Protein AF-A0A0N1F1F1-F1 (afdb_monomer_lite)

pLDDT: mean 71.84, std 14.7, range [39.53, 88.5]

Structure (mmCIF, N/CA/C/O backbone):
data_AF-A0A0N1F1F1-F1
#
_entry.id   AF-A0A0N1F1F1-F1
#
loop_
_atom_site.group_PDB
_atom_site.id
_atom_site.type_symbol
_atom_site.label_atom_id
_atom_site.label_alt_id
_atom_site.label_comp_id
_atom_site.label_asym_id
_atom_site.label_entity_id
_atom_site.label_seq_id
_atom_site.pdbx_PDB_ins_code
_atom_site.Cartn_x
_atom_site.Cartn_y
_atom_site.Cartn_z
_atom_site.occupancy
_atom_site.B_iso_or_equiv
_atom_site.auth_seq_id
_atom_site.auth_comp_id
_atom_site.auth_asym_id
_atom_site.auth_atom_id
_atom_site.pdbx_PDB_model_num
ATOM 1 N N . MET A 1 1 ? -58.526 -13.750 14.349 1.00 41.34 1 MET A N 1
ATOM 2 C CA . MET A 1 1 ? -58.058 -12.740 13.375 1.00 41.34 1 MET A CA 1
ATOM 3 C C . MET A 1 1 ? -56.541 -12.852 13.290 1.00 41.34 1 MET A C 1
ATOM 5 O O . MET A 1 1 ? -55.876 -12.614 14.287 1.00 41.34 1 MET A O 1
ATOM 9 N N . ARG A 1 2 ? -56.005 -13.368 12.174 1.00 43.97 2 ARG A N 1
ATOM 10 C CA . ARG A 1 2 ? -54.565 -13.622 11.986 1.00 43.97 2 ARG A CA 1
ATOM 11 C C . ARG A 1 2 ? -53.896 -12.323 11.534 1.00 43.97 2 ARG A C 1
ATOM 13 O O . ARG A 1 2 ? -54.180 -11.858 10.437 1.00 43.97 2 ARG A O 1
ATOM 20 N N . GLN A 1 3 ? -53.047 -11.740 12.377 1.00 46.69 3 GLN A N 1
ATOM 21 C CA . GLN A 1 3 ? -52.186 -10.631 11.974 1.00 46.69 3 GLN A CA 1
ATOM 22 C C . GLN A 1 3 ? -51.132 -11.148 10.991 1.00 46.69 3 GLN A C 1
ATOM 24 O O . GLN A 1 3 ? -50.414 -12.110 11.271 1.00 46.69 3 GLN A O 1
ATOM 29 N N . ALA A 1 4 ? -51.083 -10.519 9.820 1.00 43.31 4 ALA A N 1
ATOM 30 C CA . ALA A 1 4 ? -50.056 -10.738 8.823 1.00 43.31 4 ALA A CA 1
ATOM 31 C C . ALA A 1 4 ? -48.698 -10.326 9.409 1.00 43.31 4 ALA A C 1
ATOM 33 O O . ALA A 1 4 ? -48.470 -9.158 9.718 1.00 43.31 4 ALA A O 1
ATOM 34 N N . ARG A 1 5 ? -47.795 -11.298 9.574 1.00 45.28 5 ARG A N 1
ATOM 35 C CA . ARG A 1 5 ? -46.375 -11.030 9.803 1.00 45.28 5 ARG A CA 1
ATOM 36 C C . ARG A 1 5 ? -45.821 -10.413 8.524 1.00 45.28 5 ARG A C 1
ATOM 38 O O . ARG A 1 5 ? -45.618 -11.120 7.541 1.00 45.28 5 ARG A O 1
ATOM 45 N N . ALA A 1 6 ? -45.586 -9.106 8.542 1.00 41.03 6 ALA A N 1
ATOM 46 C CA . ALA A 1 6 ? -44.677 -8.483 7.598 1.00 41.03 6 ALA A CA 1
ATOM 47 C C . ALA A 1 6 ? -43.289 -9.093 7.843 1.00 41.03 6 ALA A C 1
ATOM 49 O O . ALA A 1 6 ? -42.663 -8.863 8.877 1.00 41.03 6 ALA A O 1
ATOM 50 N N . VAL A 1 7 ? -42.851 -9.945 6.920 1.00 50.47 7 VAL A N 1
ATOM 51 C CA . VAL A 1 7 ? -41.465 -10.397 6.838 1.00 50.47 7 VAL A CA 1
ATOM 52 C C . VAL A 1 7 ? -40.654 -9.163 6.461 1.00 50.47 7 VAL A C 1
ATOM 54 O O . VAL A 1 7 ? -40.684 -8.715 5.318 1.00 50.47 7 VAL A O 1
ATOM 57 N N . SER A 1 8 ? -40.004 -8.566 7.459 1.00 40.06 8 SER A N 1
ATOM 58 C CA . SER A 1 8 ? -39.023 -7.506 7.257 1.00 40.06 8 SER A CA 1
ATOM 59 C C . SER A 1 8 ? -37.860 -8.120 6.485 1.00 40.06 8 SER A C 1
ATOM 61 O O . SER A 1 8 ? -37.096 -8.922 7.027 1.00 40.06 8 SER A O 1
ATOM 63 N N . TYR A 1 9 ? -37.796 -7.831 5.186 1.00 46.56 9 TYR A N 1
ATOM 64 C CA . TYR A 1 9 ? -36.665 -8.191 4.346 1.00 46.56 9 TYR A CA 1
ATOM 65 C C . TYR A 1 9 ? -35.406 -7.621 4.986 1.00 46.56 9 TYR A C 1
ATOM 67 O O . TYR A 1 9 ? -35.349 -6.431 5.291 1.00 46.56 9 TYR A O 1
ATOM 75 N N . GLY A 1 10 ? -34.439 -8.509 5.221 1.00 39.53 10 GLY A N 1
ATOM 76 C CA . GLY A 1 10 ? -33.175 -8.220 5.874 1.00 39.53 10 GLY A CA 1
ATOM 77 C C . GLY A 1 10 ? -32.602 -6.887 5.423 1.00 39.53 10 GLY A C 1
ATOM 78 O O . GLY A 1 10 ? -32.155 -6.721 4.290 1.00 39.53 10 GLY A O 1
ATOM 79 N N . GLN A 1 11 ? -32.609 -5.942 6.354 1.00 42.19 11 GLN A N 1
ATOM 80 C CA . GLN A 1 11 ? -31.744 -4.787 6.313 1.00 42.19 11 GLN A CA 1
ATOM 81 C C . GLN A 1 11 ? -30.323 -5.346 6.171 1.00 42.19 11 GLN A C 1
ATOM 83 O O . GLN A 1 11 ? -29.867 -6.106 7.025 1.00 42.19 11 GLN A O 1
ATOM 88 N N . LEU A 1 12 ? -29.656 -5.030 5.060 1.00 44.38 12 LEU A N 1
ATOM 89 C CA . LEU A 1 12 ? -28.281 -5.419 4.749 1.00 44.38 12 LEU A CA 1
ATOM 90 C C . LEU A 1 12 ? -27.332 -4.246 5.098 1.00 44.38 12 LEU A C 1
ATOM 92 O O . LEU A 1 12 ? -26.922 -3.516 4.197 1.00 44.38 12 LEU A O 1
ATOM 96 N N . PRO A 1 13 ? -26.965 -3.981 6.371 1.00 44.47 13 PRO A N 1
ATOM 97 C CA . PRO A 1 13 ? -26.000 -2.938 6.695 1.00 44.47 13 PRO A CA 1
ATOM 98 C C . PRO A 1 13 ? -24.606 -3.553 6.888 1.00 44.47 13 PRO A C 1
ATOM 100 O O . PRO A 1 13 ? -24.097 -3.588 8.004 1.00 44.47 13 PRO A O 1
ATOM 103 N N . LEU A 1 14 ? -23.969 -4.077 5.835 1.00 47.81 14 LEU A N 1
ATOM 104 C CA . LEU A 1 14 ? -22.616 -4.656 5.977 1.00 47.81 14 LEU A CA 1
ATOM 105 C C . LEU A 1 14 ? -21.560 -4.198 4.961 1.00 47.81 14 LEU A C 1
ATOM 107 O O . LEU A 1 14 ? -20.439 -4.690 5.017 1.00 47.81 14 LEU A O 1
ATOM 111 N N . LEU A 1 15 ? -21.836 -3.231 4.081 1.00 49.59 15 LEU A N 1
ATOM 112 C CA . LEU A 1 15 ? -20.928 -2.943 2.951 1.00 49.59 15 LEU A CA 1
ATOM 113 C C . LEU A 1 15 ? -20.477 -1.483 2.787 1.00 49.59 15 LEU A C 1
ATOM 115 O O . LEU A 1 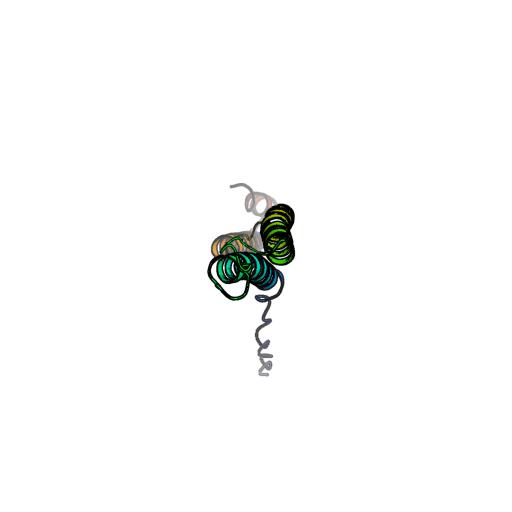15 ? -19.874 -1.154 1.776 1.00 49.59 15 LEU A O 1
ATOM 119 N N . GLY A 1 16 ? -20.717 -0.599 3.757 1.00 52.72 16 GLY A N 1
ATOM 120 C CA . GLY A 1 16 ? -20.260 0.796 3.647 1.00 52.72 16 GLY A CA 1
ATOM 121 C C . GLY A 1 16 ? -18.788 0.965 4.028 1.00 52.72 16 GLY A C 1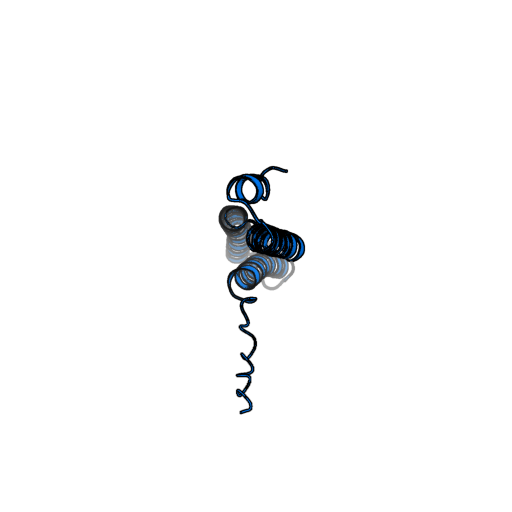
ATOM 122 O O . GLY A 1 16 ? -17.927 1.231 3.197 1.00 52.72 16 GLY A O 1
ATOM 123 N N . ASN A 1 17 ? -18.483 0.767 5.310 1.00 56.19 17 ASN A N 1
ATOM 124 C CA . ASN A 1 17 ? -17.227 1.267 5.881 1.00 56.19 17 ASN A CA 1
ATOM 125 C C . ASN A 1 17 ? -16.056 0.272 5.796 1.00 56.19 17 ASN A C 1
ATOM 127 O O . ASN A 1 17 ? -14.916 0.688 5.618 1.00 56.19 17 ASN A O 1
ATOM 131 N N . GLY A 1 18 ? -16.316 -1.040 5.874 1.00 57.28 18 GLY A N 1
ATOM 132 C CA . GLY A 1 18 ? -15.265 -2.065 5.759 1.00 57.28 18 GLY A CA 1
ATOM 133 C C . GLY A 1 18 ? -14.789 -2.280 4.319 1.00 57.28 18 GLY A C 1
ATOM 134 O O . GLY A 1 18 ? -13.602 -2.474 4.074 1.00 57.28 18 GLY A O 1
ATOM 135 N N . MET A 1 19 ? -15.703 -2.179 3.350 1.00 61.72 19 MET A N 1
ATOM 136 C CA . MET A 1 19 ? -15.368 -2.352 1.935 1.00 61.72 19 MET A CA 1
ATOM 137 C C . MET A 1 19 ? -14.469 -1.221 1.425 1.00 61.72 19 MET A C 1
ATOM 139 O O . MET A 1 19 ? -13.522 -1.478 0.688 1.00 61.72 19 MET A O 1
ATOM 143 N N . LEU A 1 20 ? -14.705 0.015 1.875 1.00 67.19 20 LEU A N 1
ATOM 144 C CA . LEU A 1 20 ? -13.877 1.170 1.521 1.00 67.19 20 LEU A CA 1
ATOM 145 C C . LEU A 1 20 ? -12.437 1.048 2.041 1.00 67.19 20 LEU A C 1
ATOM 147 O O . LEU A 1 20 ? -11.506 1.395 1.318 1.00 67.19 20 LEU A O 1
ATOM 151 N N . GLN A 1 21 ? -12.230 0.504 3.247 1.00 67.56 21 GLN A N 1
ATOM 152 C CA . GLN A 1 21 ? -10.880 0.242 3.760 1.00 67.56 21 GLN A CA 1
ATOM 153 C C . GLN A 1 21 ? -10.163 -0.825 2.929 1.00 67.56 21 GLN A C 1
ATOM 155 O O . GLN A 1 21 ? -9.013 -0.623 2.548 1.00 67.56 21 GLN A O 1
ATOM 160 N N . ILE A 1 22 ? -10.844 -1.927 2.595 1.00 73.12 22 ILE A N 1
ATOM 161 C CA . ILE A 1 22 ? -10.273 -2.996 1.761 1.00 73.12 22 ILE A CA 1
ATOM 162 C C . ILE A 1 22 ? -9.896 -2.458 0.373 1.00 73.12 22 ILE A C 1
ATOM 164 O O . ILE A 1 22 ? -8.789 -2.712 -0.098 1.00 73.12 22 ILE A O 1
ATOM 168 N N . ILE A 1 23 ? -10.767 -1.666 -0.263 1.00 79.25 23 ILE A N 1
ATOM 169 C CA . ILE A 1 23 ? -10.479 -1.030 -1.559 1.00 79.25 23 ILE A CA 1
ATOM 170 C C . ILE A 1 23 ? -9.286 -0.070 -1.446 1.00 79.25 23 ILE A C 1
ATOM 172 O O . ILE A 1 23 ? -8.422 -0.062 -2.322 1.00 79.25 23 ILE A O 1
ATOM 176 N N . GLY A 1 24 ? -9.192 0.694 -0.355 1.00 77.75 24 GLY A N 1
ATOM 177 C CA . GLY A 1 24 ? -8.053 1.570 -0.084 1.00 77.75 24 GLY A CA 1
ATOM 178 C C . GLY A 1 24 ? -6.724 0.811 0.018 1.00 77.75 24 GLY A C 1
ATOM 179 O O . GLY A 1 24 ? -5.747 1.184 -0.630 1.00 77.75 24 GLY A O 1
ATOM 180 N N . TRP A 1 25 ? -6.697 -0.300 0.760 1.00 77.12 25 TRP A N 1
ATOM 181 C CA . TRP A 1 25 ? -5.518 -1.168 0.868 1.00 77.12 25 TRP A CA 1
ATOM 182 C C . TRP A 1 25 ? -5.142 -1.826 -0.464 1.00 77.12 25 TRP A C 1
ATOM 184 O O . TRP A 1 25 ? -3.957 -1.903 -0.792 1.00 77.12 25 TRP A O 1
ATOM 194 N N . LEU A 1 26 ? -6.130 -2.249 -1.258 1.00 82.00 26 LEU A N 1
ATOM 195 C CA . LEU A 1 26 ? -5.903 -2.779 -2.606 1.00 82.00 26 LEU A CA 1
ATOM 196 C C . LEU A 1 26 ? -5.293 -1.724 -3.540 1.00 82.00 26 LEU A C 1
ATOM 198 O O . LEU A 1 26 ? -4.416 -2.055 -4.335 1.00 82.00 26 LEU A O 1
ATOM 202 N N . GLY A 1 27 ? -5.691 -0.456 -3.409 1.00 83.25 27 GLY A N 1
ATOM 203 C CA . GLY A 1 27 ? -5.077 0.661 -4.129 1.00 83.25 27 GLY A CA 1
ATOM 204 C C . GLY A 1 27 ? -3.601 0.864 -3.766 1.00 83.25 27 GLY A C 1
ATOM 205 O O . GLY A 1 27 ? -2.759 0.982 -4.656 1.00 83.25 27 GLY A O 1
ATOM 206 N N . CYS A 1 28 ? -3.261 0.828 -2.472 1.00 86.19 28 CYS A N 1
ATOM 207 C CA . CYS A 1 28 ? -1.865 0.893 -2.024 1.00 86.19 28 CYS A CA 1
ATOM 208 C C . CYS A 1 28 ? -1.040 -0.286 -2.555 1.00 86.19 28 CYS A C 1
ATOM 210 O O . CYS A 1 28 ? 0.063 -0.089 -3.064 1.00 86.19 28 CYS A O 1
ATOM 212 N N . LEU A 1 29 ? -1.584 -1.506 -2.484 1.00 85.12 29 LEU A N 1
ATOM 213 C CA . LEU A 1 29 ? -0.924 -2.702 -3.006 1.00 85.12 29 LEU A CA 1
ATOM 214 C C . LEU A 1 29 ? -0.694 -2.602 -4.520 1.00 85.12 29 LEU A C 1
ATOM 216 O O . LEU A 1 29 ? 0.386 -2.938 -4.998 1.00 85.12 29 LEU A O 1
ATOM 220 N N . TYR A 1 30 ? -1.673 -2.090 -5.268 1.00 87.06 30 TYR A N 1
ATOM 221 C CA . TYR A 1 30 ? -1.558 -1.879 -6.710 1.00 87.06 30 TYR A CA 1
ATOM 222 C C . TYR A 1 30 ? -0.400 -0.941 -7.071 1.00 87.06 30 TYR A C 1
ATOM 224 O O . TYR A 1 30 ? 0.377 -1.251 -7.974 1.00 87.06 30 TYR A O 1
ATOM 232 N N . LEU A 1 31 ? -0.238 0.172 -6.347 1.00 86.88 31 LEU A N 1
ATOM 233 C CA . LEU A 1 31 ? 0.873 1.103 -6.576 1.00 86.88 31 LEU A CA 1
ATOM 234 C C . LEU A 1 31 ? 2.234 0.442 -6.323 1.00 86.88 31 LEU A C 1
ATOM 236 O O . LEU A 1 31 ? 3.157 0.625 -7.116 1.00 86.88 31 LEU A O 1
ATOM 240 N N . VAL A 1 32 ? 2.349 -0.378 -5.275 1.00 85.94 32 VAL A N 1
ATOM 241 C CA . VAL A 1 32 ? 3.580 -1.130 -4.978 1.00 85.94 32 VAL A CA 1
ATOM 242 C C . VAL A 1 32 ? 3.886 -2.148 -6.076 1.00 85.94 32 VAL A C 1
ATOM 244 O O . VAL A 1 32 ? 5.014 -2.213 -6.561 1.00 85.94 32 VAL A O 1
ATOM 247 N N . VAL A 1 33 ? 2.885 -2.914 -6.516 1.00 88.31 33 VAL A N 1
ATOM 248 C CA . VAL A 1 33 ? 3.048 -3.885 -7.608 1.00 88.31 33 VAL A CA 1
ATOM 249 C C . VAL A 1 33 ? 3.465 -3.181 -8.898 1.00 88.31 33 VAL A C 1
ATOM 251 O O . VAL A 1 33 ? 4.369 -3.656 -9.581 1.00 88.31 33 VAL A O 1
ATOM 254 N N . LYS A 1 34 ? 2.886 -2.016 -9.208 1.00 86.50 34 LYS A N 1
ATOM 255 C CA . LYS A 1 34 ? 3.283 -1.230 -10.381 1.00 86.50 34 LYS A CA 1
ATOM 256 C C . LYS A 1 34 ? 4.707 -0.695 -10.288 1.00 86.50 34 LYS A C 1
ATOM 258 O O . LYS A 1 34 ? 5.414 -0.726 -11.291 1.00 86.50 34 LYS A O 1
ATOM 263 N N . ALA A 1 35 ? 5.158 -0.266 -9.110 1.00 84.19 35 ALA A N 1
ATOM 264 C CA . ALA A 1 35 ? 6.556 0.109 -8.910 1.00 84.19 35 ALA A CA 1
ATOM 265 C C . ALA A 1 35 ? 7.498 -1.081 -9.179 1.00 84.19 35 ALA A C 1
ATOM 267 O O . ALA A 1 35 ? 8.478 -0.937 -9.906 1.00 84.19 35 ALA A O 1
ATOM 268 N N . LEU A 1 36 ? 7.168 -2.274 -8.669 1.00 85.12 36 LEU A N 1
ATOM 269 C CA . LEU A 1 36 ? 7.942 -3.495 -8.926 1.00 85.12 36 LEU A CA 1
ATOM 270 C C . LEU A 1 36 ? 7.949 -3.884 -10.409 1.00 85.12 36 LEU A C 1
ATOM 272 O O . LEU A 1 36 ? 8.991 -4.268 -10.935 1.00 85.12 36 LEU A O 1
ATOM 276 N N . GLU A 1 37 ? 6.814 -3.749 -11.095 1.00 86.75 37 GLU A N 1
ATOM 277 C CA . GLU A 1 37 ? 6.694 -4.011 -12.531 1.00 86.75 37 GLU A CA 1
ATOM 278 C C . GLU A 1 37 ? 7.584 -3.068 -13.351 1.00 86.75 37 GLU A C 1
ATOM 280 O O . GLU A 1 37 ? 8.285 -3.518 -14.255 1.00 86.75 37 GLU A O 1
ATOM 285 N N . ILE A 1 38 ? 7.625 -1.779 -13.002 1.00 85.00 38 ILE A N 1
ATOM 286 C CA . ILE A 1 38 ? 8.488 -0.789 -13.661 1.00 85.00 38 ILE A CA 1
ATOM 287 C C . ILE A 1 38 ? 9.972 -1.112 -13.436 1.00 85.00 38 ILE A C 1
ATOM 289 O O . ILE A 1 38 ? 10.764 -1.039 -14.372 1.00 85.00 38 ILE A O 1
ATOM 293 N N . ILE A 1 39 ? 10.349 -1.512 -12.219 1.00 82.69 39 ILE A N 1
ATOM 294 C CA . ILE A 1 39 ? 11.740 -1.845 -11.871 1.00 82.69 39 ILE A CA 1
ATOM 295 C C . ILE A 1 39 ? 12.210 -3.128 -12.578 1.00 82.69 39 ILE A C 1
ATOM 297 O O . ILE A 1 39 ? 13.363 -3.225 -13.019 1.00 82.69 39 ILE A O 1
ATOM 301 N N . ALA A 1 40 ? 11.328 -4.125 -12.675 1.00 83.62 40 ALA A N 1
ATOM 302 C CA . ALA A 1 40 ? 11.637 -5.422 -13.265 1.00 83.62 40 ALA A CA 1
ATOM 303 C C . ALA A 1 40 ? 11.581 -5.416 -14.801 1.00 83.62 40 ALA A C 1
ATOM 305 O O . ALA A 1 40 ? 12.231 -6.250 -15.433 1.00 83.62 40 ALA A O 1
ATOM 306 N N . ASN A 1 41 ? 10.825 -4.498 -15.413 1.00 84.19 41 ASN A N 1
ATOM 307 C CA . ASN A 1 41 ? 10.619 -4.492 -16.856 1.00 84.19 41 ASN A CA 1
ATOM 308 C C . ASN A 1 41 ? 11.807 -3.839 -17.601 1.00 84.19 41 ASN A C 1
ATOM 310 O O . ASN A 1 41 ? 12.076 -2.645 -17.432 1.00 84.19 41 ASN A O 1
ATOM 314 N N . PRO A 1 42 ? 12.506 -4.589 -18.477 1.00 81.19 42 PRO A N 1
ATOM 315 C CA . PRO A 1 42 ? 13.650 -4.076 -19.226 1.00 81.19 42 PRO A CA 1
ATOM 316 C C . PRO A 1 42 ? 13.280 -2.968 -20.221 1.00 81.19 42 PRO A C 1
ATOM 318 O O . PRO A 1 42 ? 14.159 -2.207 -20.611 1.00 81.19 42 PRO A O 1
ATOM 321 N N . ALA A 1 43 ? 12.004 -2.823 -20.596 1.00 84.19 43 ALA A N 1
ATOM 322 C CA . ALA A 1 43 ? 11.537 -1.746 -21.472 1.00 84.19 43 ALA A CA 1
ATOM 323 C C . ALA A 1 43 ? 11.731 -0.342 -20.870 1.00 84.19 43 ALA A C 1
ATOM 325 O O . ALA A 1 43 ? 11.734 0.648 -21.599 1.00 84.19 43 ALA A O 1
ATOM 326 N N . TYR A 1 44 ? 11.907 -0.246 -19.550 1.00 82.44 44 TYR A N 1
ATOM 327 C CA . TYR A 1 44 ? 12.181 1.012 -18.858 1.00 82.44 44 TYR A CA 1
ATOM 328 C C . TYR A 1 44 ? 13.671 1.261 -18.623 1.00 82.44 44 TYR A C 1
ATOM 330 O O . TYR A 1 44 ? 14.023 2.148 -17.842 1.00 82.44 44 TYR A O 1
ATOM 338 N N . ARG A 1 45 ? 14.550 0.498 -19.278 1.00 82.38 45 ARG A N 1
ATOM 339 C CA . ARG A 1 45 ? 15.998 0.690 -19.215 1.00 82.38 45 ARG A CA 1
ATOM 340 C C . ARG A 1 45 ? 16.507 1.435 -20.443 1.00 82.38 45 ARG A C 1
ATOM 342 O O . ARG A 1 45 ? 15.980 1.288 -21.541 1.00 82.38 45 ARG A O 1
ATOM 349 N N . ASP A 1 46 ? 17.503 2.279 -20.227 1.00 82.38 46 ASP A N 1
ATOM 350 C CA . ASP A 1 46 ? 18.207 3.007 -21.269 1.00 82.38 46 ASP A CA 1
ATOM 351 C C . ASP A 1 46 ? 19.240 2.112 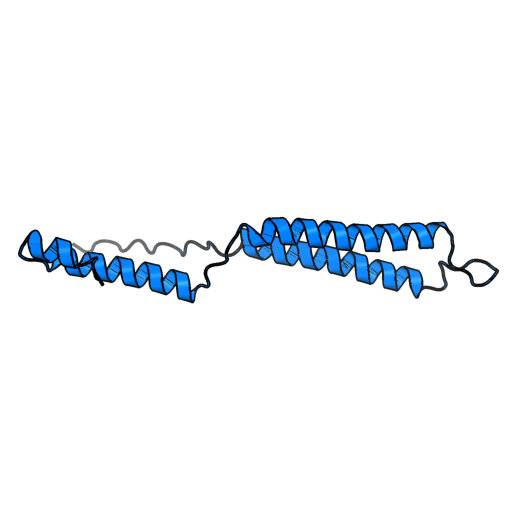-21.979 1.00 82.38 46 ASP A C 1
ATOM 353 O O . ASP A 1 46 ? 19.434 0.940 -21.641 1.00 82.38 46 ASP A O 1
ATOM 357 N N . ALA A 1 47 ? 19.935 2.682 -22.966 1.00 80.69 47 ALA A N 1
ATOM 358 C CA . ALA A 1 47 ? 20.980 1.991 -23.721 1.00 80.69 47 ALA A CA 1
ATOM 359 C C . ALA A 1 47 ? 22.181 1.540 -22.862 1.00 80.69 47 ALA A C 1
ATOM 361 O O . ALA A 1 47 ? 22.939 0.673 -23.287 1.00 80.69 47 ALA A O 1
ATOM 362 N N . ASN A 1 48 ? 22.342 2.092 -21.657 1.00 82.50 48 ASN A N 1
ATOM 363 C CA . ASN A 1 48 ? 23.397 1.742 -20.706 1.00 82.50 48 ASN A CA 1
ATOM 364 C C . ASN A 1 48 ? 22.933 0.685 -19.686 1.00 82.50 48 ASN A C 1
ATOM 366 O O . ASN A 1 48 ? 23.687 0.328 -18.782 1.00 82.50 48 ASN A O 1
ATOM 370 N N . GLY A 1 49 ? 21.695 0.190 -19.803 1.00 78.56 49 GLY A N 1
ATOM 371 C CA . GLY A 1 49 ? 21.089 -0.749 -18.859 1.00 78.56 49 GLY A CA 1
ATOM 372 C C . GLY A 1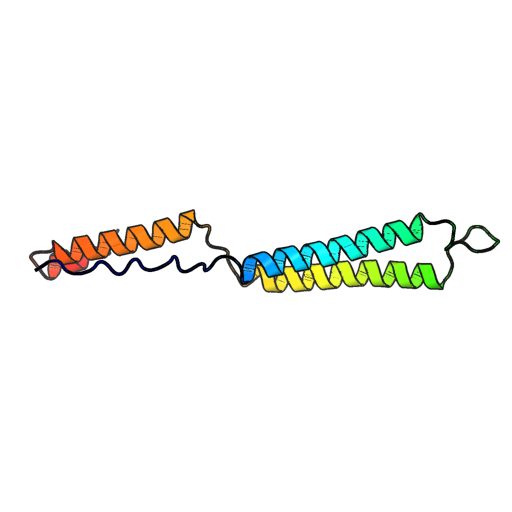 49 ? 20.583 -0.100 -17.565 1.00 78.56 49 GLY A C 1
ATOM 373 O O . GLY A 1 49 ? 20.138 -0.812 -16.663 1.00 78.56 49 GLY A O 1
ATOM 374 N N . MET A 1 50 ? 20.616 1.230 -17.469 1.00 82.50 50 MET A N 1
ATOM 375 C CA . MET A 1 50 ? 20.147 2.005 -16.322 1.00 82.50 50 MET A CA 1
ATOM 376 C C . MET A 1 50 ? 18.656 2.303 -16.451 1.00 82.50 50 MET A C 1
ATOM 378 O O . MET A 1 50 ? 18.124 2.424 -17.548 1.00 82.50 50 MET A O 1
ATOM 382 N N . MET A 1 51 ? 17.944 2.434 -15.333 1.00 80.81 51 MET A N 1
ATOM 383 C CA . MET A 1 51 ? 16.517 2.758 -15.376 1.00 80.81 51 MET A CA 1
ATOM 384 C C . MET A 1 51 ? 16.307 4.194 -15.878 1.00 80.81 51 MET A C 1
ATOM 386 O O . MET A 1 51 ? 16.957 5.125 -15.405 1.00 80.81 51 MET A O 1
ATOM 390 N N . ASN A 1 52 ? 15.392 4.378 -16.827 1.00 85.56 52 ASN A N 1
ATOM 391 C CA . ASN A 1 52 ? 15.079 5.680 -17.402 1.00 85.56 52 ASN A CA 1
ATOM 392 C C . ASN A 1 52 ? 14.601 6.641 -16.299 1.00 85.56 52 ASN A C 1
ATOM 394 O O . ASN A 1 52 ? 13.827 6.260 -15.419 1.00 85.56 52 ASN A O 1
ATOM 398 N N . THR A 1 53 ? 15.019 7.905 -16.362 1.00 83.81 53 THR A N 1
ATOM 399 C CA . THR A 1 53 ? 14.628 8.960 -15.418 1.00 83.81 53 THR A CA 1
ATOM 400 C C . THR A 1 53 ? 13.112 9.029 -15.215 1.00 83.81 53 THR A C 1
ATOM 402 O O . THR A 1 53 ? 12.656 9.172 -14.083 1.00 83.81 53 THR A O 1
ATOM 405 N N . ALA A 1 54 ? 12.314 8.846 -16.273 1.00 83.12 54 ALA A N 1
ATOM 406 C CA . ALA A 1 54 ? 10.854 8.807 -16.162 1.00 83.12 54 ALA A CA 1
ATOM 407 C C . ALA A 1 54 ? 10.352 7.638 -15.289 1.00 83.12 54 ALA A C 1
ATOM 409 O O . ALA A 1 54 ? 9.454 7.813 -14.467 1.00 83.12 54 ALA A O 1
ATOM 410 N N . ALA A 1 55 ? 10.966 6.461 -15.419 1.00 84.06 55 ALA A N 1
ATOM 411 C CA . ALA A 1 55 ? 10.647 5.281 -14.620 1.00 84.06 55 ALA A CA 1
ATOM 412 C C . ALA A 1 55 ? 11.111 5.421 -13.161 1.00 84.06 55 ALA A C 1
ATOM 414 O O . ALA A 1 55 ? 10.435 4.936 -12.251 1.00 84.06 55 ALA A O 1
ATOM 415 N N . ILE A 1 56 ? 12.217 6.136 -12.921 1.00 85.00 56 ILE A N 1
ATOM 416 C CA . ILE A 1 56 ? 12.678 6.487 -11.569 1.00 85.00 56 ILE A CA 1
ATOM 417 C C . ILE A 1 56 ? 11.631 7.361 -10.878 1.00 85.00 56 ILE A C 1
ATOM 419 O O . ILE A 1 56 ? 11.170 7.021 -9.789 1.00 85.00 56 ILE A O 1
ATOM 423 N N . TRP A 1 57 ? 11.194 8.441 -11.529 1.00 86.81 57 TRP A N 1
ATOM 424 C CA . TRP A 1 57 ? 10.165 9.322 -10.974 1.00 86.81 57 TRP A CA 1
ATOM 425 C C . TRP A 1 57 ? 8.826 8.613 -10.777 1.00 86.81 57 TRP A C 1
ATOM 427 O O . TRP A 1 57 ? 8.202 8.787 -9.733 1.00 86.81 57 TRP A O 1
ATOM 437 N N . ALA A 1 58 ? 8.408 7.767 -11.722 1.00 85.06 58 ALA A N 1
ATOM 438 C CA . ALA A 1 58 ? 7.190 6.971 -11.585 1.00 85.06 58 ALA A CA 1
ATOM 439 C C . ALA A 1 58 ? 7.256 6.013 -10.383 1.00 85.06 58 ALA A C 1
ATOM 441 O O . ALA A 1 58 ? 6.296 5.914 -9.621 1.00 85.06 58 ALA A O 1
ATOM 442 N N . SER A 1 59 ? 8.403 5.361 -10.169 1.00 84.00 59 SER A N 1
ATOM 443 C CA . SER A 1 59 ? 8.616 4.458 -9.030 1.00 84.00 59 SER A CA 1
ATOM 444 C C . SER A 1 59 ? 8.605 5.210 -7.699 1.00 84.00 59 SER A C 1
ATOM 446 O O . SER A 1 59 ? 7.981 4.765 -6.738 1.00 84.00 59 SER A O 1
ATOM 448 N N . LEU A 1 60 ? 9.241 6.385 -7.644 1.00 87.69 60 LEU A N 1
ATOM 449 C CA . LEU A 1 60 ? 9.224 7.239 -6.456 1.00 87.69 60 LEU A CA 1
ATOM 450 C C . LEU A 1 60 ? 7.806 7.711 -6.128 1.00 87.69 60 LEU A C 1
ATOM 452 O O . LEU A 1 60 ? 7.373 7.584 -4.985 1.00 87.69 60 LEU A O 1
ATOM 456 N N . LEU A 1 61 ? 7.061 8.200 -7.122 1.00 87.19 61 LEU A N 1
ATOM 457 C CA . LEU A 1 61 ? 5.673 8.626 -6.943 1.00 87.19 61 LEU A CA 1
ATOM 458 C C . LEU A 1 61 ? 4.772 7.481 -6.479 1.00 87.19 61 LEU A C 1
ATOM 460 O O . LEU A 1 61 ? 3.931 7.690 -5.610 1.00 87.19 61 LEU A O 1
ATOM 464 N N . ALA A 1 62 ? 4.966 6.273 -7.007 1.00 86.19 62 ALA A N 1
ATOM 465 C CA . ALA A 1 62 ? 4.226 5.098 -6.567 1.00 86.19 62 ALA A CA 1
ATOM 466 C C . ALA A 1 62 ? 4.537 4.739 -5.103 1.00 86.19 62 ALA A C 1
ATOM 468 O O . ALA A 1 62 ? 3.612 4.505 -4.326 1.00 86.19 62 ALA A O 1
ATOM 469 N N . CYS A 1 63 ? 5.810 4.770 -4.694 1.00 84.44 63 CYS A N 1
ATOM 470 C CA . CYS A 1 63 ? 6.220 4.506 -3.311 1.00 84.44 63 CYS A CA 1
ATOM 471 C C . CYS A 1 63 ? 5.712 5.574 -2.331 1.00 84.44 63 CYS A C 1
ATOM 473 O O . CYS A 1 63 ? 5.083 5.239 -1.327 1.00 84.44 63 CYS A O 1
ATOM 475 N N . PHE A 1 64 ? 5.941 6.859 -2.618 1.00 88.50 64 PHE A N 1
ATOM 476 C CA . PHE A 1 64 ? 5.462 7.953 -1.767 1.00 88.50 64 PHE A CA 1
ATOM 477 C C . PHE A 1 64 ? 3.935 8.031 -1.745 1.00 88.50 64 PHE A C 1
ATOM 479 O O . PHE A 1 64 ? 3.354 8.267 -0.688 1.00 88.50 64 PHE A O 1
ATOM 486 N N . GLY A 1 65 ? 3.282 7.775 -2.881 1.00 85.38 65 GLY A N 1
ATOM 487 C CA . GLY A 1 65 ? 1.830 7.681 -2.981 1.00 85.38 65 GLY A CA 1
ATOM 488 C C . GLY A 1 65 ? 1.269 6.552 -2.122 1.00 85.38 65 GLY A C 1
ATOM 489 O O . GLY A 1 65 ? 0.334 6.787 -1.363 1.00 85.38 65 GLY A O 1
ATOM 490 N N . ALA A 1 66 ? 1.872 5.360 -2.166 1.00 86.50 66 ALA A N 1
ATOM 491 C CA . ALA A 1 66 ? 1.458 4.223 -1.345 1.00 86.50 66 ALA A CA 1
ATOM 492 C C . ALA A 1 66 ? 1.633 4.494 0.157 1.00 86.50 66 ALA A C 1
ATOM 494 O O . ALA A 1 66 ? 0.717 4.232 0.932 1.00 86.50 66 ALA A O 1
ATOM 495 N N . ILE A 1 67 ? 2.771 5.062 0.575 1.00 85.94 67 ILE A N 1
ATOM 496 C CA . ILE A 1 67 ? 3.023 5.406 1.985 1.00 85.94 67 ILE A CA 1
ATOM 497 C C . ILE A 1 67 ? 2.061 6.505 2.452 1.00 85.94 67 ILE A C 1
ATOM 499 O O . ILE A 1 67 ? 1.450 6.378 3.511 1.00 85.94 67 ILE A O 1
ATOM 503 N N . GLY A 1 68 ? 1.887 7.561 1.654 1.00 86.50 68 GLY A N 1
ATOM 504 C CA . GLY A 1 68 ? 0.981 8.665 1.966 1.00 86.50 68 GLY A CA 1
ATOM 505 C C . GLY A 1 68 ? -0.467 8.201 2.100 1.00 86.50 68 GLY A C 1
ATOM 506 O O . GLY A 1 68 ? -1.127 8.523 3.087 1.00 86.50 68 GLY A O 1
ATOM 507 N N . PHE A 1 69 ? -0.944 7.377 1.162 1.00 82.25 69 PHE A N 1
ATOM 508 C CA . PHE A 1 69 ? -2.281 6.791 1.243 1.00 82.25 69 PHE A CA 1
ATOM 509 C C . PHE A 1 69 ? -2.425 5.814 2.408 1.00 82.25 69 PHE A C 1
ATOM 511 O O . PHE A 1 69 ? -3.455 5.836 3.073 1.00 82.25 69 PHE A O 1
ATOM 518 N N . ALA A 1 70 ? -1.417 4.988 2.700 1.00 81.12 70 ALA A N 1
ATOM 519 C CA . ALA A 1 70 ? -1.461 4.068 3.833 1.00 81.12 70 ALA A CA 1
ATOM 520 C C . ALA A 1 70 ? -1.547 4.819 5.171 1.00 81.12 70 ALA A C 1
ATOM 522 O O . ALA A 1 70 ? -2.368 4.465 6.013 1.00 81.12 70 ALA A O 1
ATOM 523 N N . LEU A 1 71 ? -0.766 5.890 5.350 1.00 83.19 71 LEU A N 1
ATOM 524 C CA . LEU A 1 71 ? -0.832 6.741 6.543 1.00 83.19 71 LEU A CA 1
ATOM 525 C C . LEU A 1 71 ? -2.178 7.466 6.650 1.00 83.19 71 LEU A C 1
ATOM 527 O O . LEU A 1 71 ? -2.780 7.500 7.722 1.00 83.19 71 LEU A O 1
ATOM 531 N N . TRP A 1 72 ? -2.684 7.995 5.536 1.00 82.62 72 TRP A N 1
ATOM 532 C CA . TRP A 1 72 ? -3.990 8.650 5.470 1.00 82.62 72 TRP A CA 1
ATOM 533 C C . TRP A 1 72 ? -5.145 7.689 5.789 1.00 82.62 72 TRP A C 1
ATOM 535 O O . TRP A 1 72 ? -6.070 8.030 6.529 1.00 82.62 72 TRP A O 1
ATOM 545 N N . LEU A 1 73 ? -5.089 6.461 5.269 1.00 75.69 73 LEU A N 1
ATOM 546 C CA . LEU A 1 73 ? -6.060 5.410 5.564 1.00 75.69 73 LEU A CA 1
ATOM 547 C C . LEU A 1 73 ? -5.935 4.902 6.997 1.00 75.69 73 LEU A C 1
ATOM 549 O O . LEU A 1 73 ? -6.961 4.641 7.610 1.00 75.69 73 LEU A O 1
ATOM 553 N N . ALA A 1 74 ? -4.729 4.795 7.555 1.00 71.25 74 ALA A N 1
ATOM 554 C CA . ALA A 1 74 ? -4.535 4.418 8.953 1.00 71.25 74 ALA A CA 1
ATOM 555 C C . ALA A 1 74 ? -5.111 5.479 9.906 1.00 71.25 74 ALA A C 1
ATOM 557 O O . ALA A 1 74 ? -5.806 5.133 10.861 1.00 71.25 74 ALA A O 1
ATOM 558 N N . ALA A 1 75 ? -4.902 6.765 9.604 1.00 73.94 75 ALA A N 1
ATOM 559 C CA . ALA A 1 75 ? -5.468 7.874 10.369 1.00 73.94 75 ALA A CA 1
ATOM 560 C C . ALA A 1 75 ? -7.008 7.870 10.352 1.00 73.94 75 ALA A C 1
ATOM 562 O O . ALA A 1 75 ? -7.640 8.112 11.378 1.00 73.94 75 ALA A O 1
ATOM 563 N N . GLN A 1 76 ? -7.625 7.538 9.214 1.00 68.62 76 GLN A N 1
ATOM 564 C CA . GLN A 1 76 ? -9.084 7.413 9.113 1.00 68.62 76 GLN A CA 1
ATOM 565 C C . GLN A 1 76 ? -9.617 6.075 9.648 1.00 68.62 76 GLN A C 1
ATOM 567 O O . GLN A 1 76 ? -10.719 6.013 10.185 1.00 68.62 76 GLN A O 1
ATOM 572 N N . GLY A 1 77 ? -8.846 4.995 9.525 1.00 58.41 77 GLY A N 1
ATOM 573 C CA . GLY A 1 77 ? -9.215 3.655 9.973 1.00 58.41 77 GLY A CA 1
ATOM 574 C C . GLY A 1 77 ? -9.213 3.512 11.492 1.00 58.41 77 GLY A C 1
ATOM 575 O O . GLY A 1 77 ? -10.070 2.816 12.028 1.00 58.41 77 GLY A O 1
ATOM 576 N N . GLY A 1 78 ? -8.332 4.236 12.191 1.00 56.06 78 GLY A N 1
ATOM 577 C CA . GLY A 1 78 ? -8.342 4.338 13.654 1.00 56.06 78 GLY A CA 1
ATOM 578 C C . GLY A 1 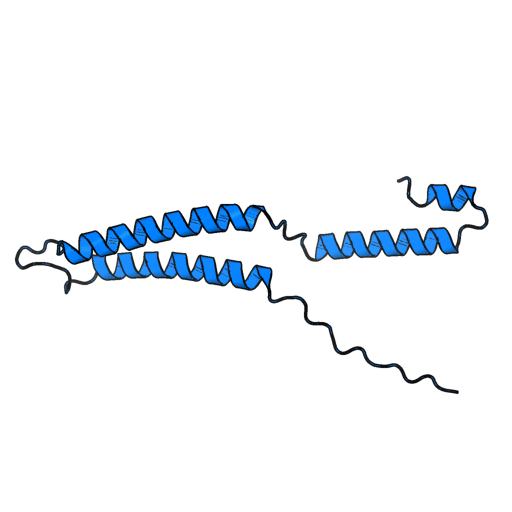78 ? -9.529 5.126 14.226 1.00 56.06 78 GLY A C 1
ATOM 579 O O . GLY A 1 78 ? -9.862 4.957 15.396 1.00 56.06 78 GLY A O 1
ATOM 580 N N . ALA A 1 79 ? -10.206 5.946 13.414 1.00 51.12 79 ALA A N 1
ATOM 581 C CA . ALA A 1 79 ? -11.393 6.698 13.832 1.00 51.12 79 ALA A CA 1
ATOM 582 C C . ALA A 1 79 ? -12.678 5.848 13.860 1.00 51.12 79 ALA A C 1
ATOM 584 O O . ALA A 1 79 ? -13.691 6.276 14.412 1.00 51.12 79 ALA A O 1
ATOM 585 N N . PHE A 1 80 ? -12.646 4.633 13.302 1.00 50.03 80 PHE A N 1
ATOM 586 C CA . PHE A 1 80 ? -13.766 3.699 13.335 1.00 50.03 80 PHE A CA 1
ATOM 587 C C . PHE A 1 80 ? -13.345 2.420 14.052 1.00 50.03 80 PHE A C 1
ATOM 589 O O . PHE A 1 80 ? -12.910 1.474 13.392 1.00 50.03 80 PHE A O 1
ATOM 596 N N . PRO A 1 81 ? -13.499 2.339 15.388 1.00 50.44 81 PRO A N 1
ATOM 597 C CA . PRO A 1 81 ? -13.430 1.054 16.057 1.00 50.44 81 PRO A CA 1
ATOM 598 C C . PRO A 1 81 ? -14.508 0.157 15.439 1.00 50.44 81 PRO A C 1
ATOM 600 O O . PRO A 1 81 ? -15.709 0.335 15.664 1.00 50.44 81 PRO A O 1
ATOM 603 N N . GLN A 1 82 ? -14.092 -0.804 14.611 1.00 53.84 82 GLN A N 1
ATOM 604 C CA . GLN A 1 82 ? -14.933 -1.935 14.257 1.00 53.84 82 GLN A CA 1
ATOM 605 C C . GLN A 1 82 ? -15.127 -2.738 15.542 1.00 53.84 82 GLN A C 1
ATOM 607 O O . GLN A 1 82 ? -14.399 -3.690 15.806 1.00 53.84 82 GLN A O 1
ATOM 612 N N . LYS A 1 83 ? -16.116 -2.346 16.358 1.00 54.00 83 LYS A N 1
ATOM 613 C CA . LYS A 1 83 ? -16.690 -3.255 17.349 1.00 54.00 83 LYS A CA 1
ATOM 614 C C . LYS A 1 83 ?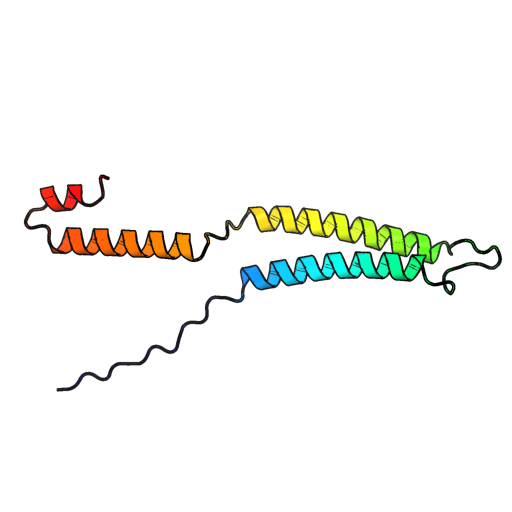 -17.017 -4.536 16.598 1.00 54.00 83 LYS A C 1
ATOM 616 O O . LYS A 1 83 ? -17.808 -4.502 15.646 1.00 54.00 83 LYS A O 1
ATOM 621 N N . SER A 1 84 ? -16.338 -5.615 16.970 1.00 56.19 84 SER A N 1
ATOM 622 C CA . SER A 1 84 ? -16.534 -6.919 16.352 1.00 56.19 84 SER A CA 1
ATOM 623 C C . SER A 1 84 ? -18.019 -7.286 16.433 1.00 56.19 84 SER A C 1
ATOM 625 O O . SER A 1 84 ? -18.734 -6.838 17.333 1.00 56.19 84 SER A O 1
ATOM 627 N N . SER A 1 85 ? -18.519 -8.097 15.501 1.00 53.81 85 SER A N 1
ATOM 628 C CA . SER A 1 85 ? -19.915 -8.558 15.552 1.00 53.81 85 SER A CA 1
ATOM 629 C C . SER A 1 85 ? -20.254 -9.241 16.885 1.00 53.81 85 SER A C 1
ATOM 631 O O . SER A 1 85 ? -21.397 -9.173 17.322 1.00 53.81 85 SER A O 1
ATOM 633 N N . ALA A 1 86 ? -19.258 -9.827 17.561 1.00 55.56 86 ALA A N 1
ATOM 634 C CA . ALA A 1 86 ? -19.390 -10.376 18.908 1.00 55.56 86 ALA A CA 1
ATOM 635 C C . ALA A 1 86 ? -19.618 -9.286 19.971 1.00 55.56 86 ALA A C 1
ATOM 637 O O . ALA A 1 86 ? -20.452 -9.449 20.855 1.00 55.56 86 ALA A O 1
ATOM 638 N N . GLU A 1 87 ? -18.936 -8.147 19.858 1.00 57.03 87 GLU A N 1
ATOM 639 C CA . GLU A 1 87 ? -19.073 -7.029 20.794 1.00 57.03 87 GLU A CA 1
ATOM 640 C C . GLU A 1 87 ? -20.411 -6.298 20.629 1.00 57.03 87 GLU A C 1
ATOM 642 O O . GLU A 1 87 ? -21.058 -5.954 21.614 1.00 57.03 87 GLU A O 1
ATOM 647 N N . ARG A 1 88 ? -20.895 -6.154 19.386 1.00 59.53 88 ARG A N 1
ATOM 648 C CA . ARG A 1 88 ? -22.252 -5.639 19.129 1.00 59.53 88 ARG A CA 1
ATOM 649 C C . ARG A 1 88 ? -23.337 -6.584 19.637 1.00 59.53 88 ARG A C 1
ATOM 651 O O . ARG A 1 88 ? -24.304 -6.115 20.222 1.00 59.53 88 ARG A O 1
ATOM 658 N N . ALA A 1 89 ? -23.168 -7.893 19.444 1.00 60.88 89 ALA A N 1
ATOM 659 C CA . ALA A 1 89 ? -24.105 -8.886 19.962 1.00 60.88 89 ALA A CA 1
ATOM 660 C C . ALA A 1 89 ? -24.151 -8.878 21.499 1.00 60.88 89 ALA A C 1
ATOM 662 O O . ALA A 1 89 ? -25.225 -9.019 22.077 1.00 60.88 89 ALA A O 1
ATOM 663 N N . SER A 1 90 ? -23.011 -8.659 22.161 1.00 66.38 90 SER A N 1
ATOM 664 C CA . SER A 1 90 ? -22.934 -8.545 23.622 1.00 66.38 90 SER A CA 1
ATOM 665 C C . SER A 1 90 ? -23.643 -7.289 24.149 1.00 66.38 90 SER A C 1
ATOM 667 O O . SER A 1 90 ? -24.393 -7.368 25.125 1.00 66.38 90 SER A O 1
ATOM 669 N N . ASP A 1 91 ? -23.482 -6.145 23.473 1.00 72.06 91 ASP A N 1
ATOM 670 C CA . ASP A 1 91 ? -24.185 -4.897 23.809 1.00 72.06 91 ASP A CA 1
ATOM 671 C C . ASP A 1 91 ? -25.708 -5.037 23.628 1.00 72.06 91 ASP A C 1
ATOM 673 O O . ASP A 1 91 ? -26.493 -4.607 24.478 1.00 72.06 91 ASP A O 1
ATOM 677 N N . GLU A 1 92 ? -26.141 -5.676 22.538 1.00 72.88 92 GLU A N 1
ATOM 678 C CA . GLU A 1 92 ? -27.561 -5.879 22.234 1.00 72.88 92 GLU A CA 1
ATOM 679 C C . GLU A 1 92 ? -28.219 -6.867 23.212 1.00 72.88 92 GLU A C 1
ATOM 681 O O . GLU A 1 92 ? -29.325 -6.625 23.707 1.00 72.88 92 GLU A O 1
ATOM 686 N N . LEU A 1 93 ? -27.505 -7.942 23.566 1.00 75.06 93 LEU A N 1
ATOM 687 C CA . LEU A 1 93 ? -27.954 -8.910 24.563 1.00 75.06 93 LEU A CA 1
ATOM 688 C C . LEU A 1 93 ? -28.079 -8.249 25.941 1.00 75.06 93 LEU A C 1
ATOM 690 O O . LEU A 1 93 ? -29.117 -8.391 26.589 1.00 75.06 93 LEU A O 1
ATOM 694 N N . SER A 1 94 ? -27.080 -7.462 26.347 1.00 76.06 94 SER A N 1
ATOM 695 C CA . SER A 1 94 ? -27.080 -6.724 27.616 1.00 76.06 94 SER A CA 1
ATOM 696 C C . SER A 1 94 ? -28.251 -5.740 27.700 1.00 76.06 94 SER A C 1
ATOM 698 O O . SER A 1 94 ? -28.960 -5.698 28.706 1.00 76.06 94 SER A O 1
ATOM 700 N N . ALA A 1 95 ? -28.536 -5.009 26.618 1.00 78.19 95 ALA A N 1
ATOM 701 C CA . ALA A 1 95 ? -29.688 -4.112 26.550 1.00 78.19 95 ALA A CA 1
ATOM 702 C C . ALA A 1 95 ? -31.031 -4.860 26.652 1.00 78.19 95 ALA A C 1
ATOM 704 O O . ALA A 1 95 ? -31.965 -4.372 27.296 1.00 78.19 95 ALA A O 1
ATOM 705 N N . SER A 1 96 ? -31.136 -6.053 26.054 1.00 79.94 96 SER A N 1
ATOM 706 C CA . SER A 1 96 ? -32.345 -6.881 26.140 1.00 79.94 96 SER A CA 1
ATOM 707 C C . SER A 1 96 ? -32.582 -7.431 27.553 1.00 79.94 96 SER A C 1
ATOM 709 O O . SER A 1 96 ? -33.712 -7.391 28.042 1.00 79.94 96 SER A O 1
ATOM 711 N N . ILE A 1 97 ? -31.516 -7.855 28.242 1.00 81.25 97 ILE A N 1
ATOM 712 C CA . ILE A 1 97 ? -31.569 -8.386 29.611 1.00 81.25 97 ILE A CA 1
ATOM 713 C C . ILE A 1 97 ? -32.003 -7.289 30.586 1.00 81.25 97 ILE A C 1
ATOM 715 O O . ILE A 1 97 ? -32.873 -7.515 31.426 1.00 81.25 97 ILE A O 1
ATOM 719 N N . ILE A 1 98 ? -31.463 -6.074 30.439 1.00 81.88 98 ILE A N 1
ATOM 720 C CA . ILE A 1 98 ? -31.855 -4.926 31.267 1.00 81.88 98 ILE A CA 1
ATOM 721 C C . ILE A 1 98 ? -33.340 -4.598 31.069 1.00 81.88 98 ILE A C 1
ATOM 723 O O . ILE A 1 98 ? -34.047 -4.360 32.048 1.00 81.88 98 ILE A O 1
ATOM 727 N N . ARG A 1 99 ? -33.851 -4.636 29.830 1.00 80.88 99 ARG A N 1
ATOM 728 C CA . ARG A 1 99 ? -35.282 -4.410 29.568 1.00 80.88 99 ARG A CA 1
ATOM 729 C C . ARG A 1 99 ? -36.173 -5.476 30.198 1.00 80.88 99 ARG A C 1
ATOM 731 O O . ARG A 1 99 ? -37.151 -5.118 30.845 1.00 80.88 99 ARG A O 1
ATOM 738 N N . GLN A 1 100 ? -35.820 -6.753 30.059 1.00 82.50 100 GLN A N 1
ATOM 739 C CA . GLN A 1 100 ? -36.574 -7.844 30.685 1.00 82.50 100 GLN A CA 1
ATOM 740 C C . GLN A 1 100 ? -36.553 -7.750 32.217 1.00 82.50 100 GLN A C 1
ATOM 742 O O . GLN A 1 100 ? -37.561 -8.017 32.865 1.00 82.50 100 GLN A O 1
ATOM 747 N N . CYS A 1 101 ? -35.435 -7.314 32.801 1.00 82.31 101 CYS A N 1
ATOM 748 C CA . CYS A 1 101 ? -35.321 -7.074 34.237 1.00 82.31 101 CYS A CA 1
ATOM 749 C C . CYS A 1 101 ? -36.251 -5.942 34.709 1.00 82.31 101 CYS A C 1
ATOM 751 O O . CYS A 1 101 ? -36.935 -6.096 35.718 1.00 82.31 101 CYS A O 1
ATOM 753 N N . ILE A 1 102 ? -36.338 -4.839 33.956 1.00 81.06 102 ILE A N 1
ATOM 754 C CA . ILE A 1 102 ? -37.245 -3.721 34.265 1.00 81.06 102 ILE A CA 1
ATOM 755 C C . ILE A 1 102 ? -38.716 -4.147 34.136 1.00 81.06 102 ILE A C 1
ATOM 757 O O . ILE A 1 102 ? -39.529 -3.749 34.964 1.00 81.06 102 ILE A O 1
ATOM 761 N N . GLU A 1 103 ? -39.065 -4.978 33.149 1.00 81.12 103 GLU A N 1
ATOM 762 C CA . GLU A 1 103 ? -40.435 -5.494 32.990 1.00 81.12 103 GLU A CA 1
ATOM 763 C C . GLU A 1 103 ? -40.847 -6.476 34.097 1.00 81.12 103 GLU A C 1
ATOM 765 O O . GLU A 1 103 ? -42.018 -6.513 34.477 1.00 81.12 103 GLU A O 1
ATOM 770 N N . LEU A 1 104 ? -39.908 -7.260 34.638 1.00 81.81 104 LEU A N 1
ATOM 771 C CA . LEU A 1 104 ? -40.171 -8.158 35.769 1.00 81.81 104 LEU A CA 1
ATOM 772 C C . LEU A 1 104 ? -40.096 -7.469 37.140 1.00 81.81 104 LEU A C 1
ATOM 774 O O . LEU A 1 104 ? -40.518 -8.060 38.141 1.00 81.81 104 LEU A O 1
ATOM 778 N N . ALA A 1 105 ? -39.566 -6.248 37.219 1.00 80.12 105 ALA A N 1
ATOM 779 C CA . ALA A 1 105 ? -39.423 -5.535 38.478 1.00 80.12 105 ALA A CA 1
ATOM 780 C C . ALA A 1 105 ? -40.798 -5.131 39.033 1.00 80.12 105 ALA A C 1
ATOM 782 O O . ALA A 1 105 ? -41.520 -4.311 38.470 1.00 80.12 105 ALA A O 1
ATOM 783 N N . LYS A 1 106 ? -41.161 -5.702 40.186 1.00 72.62 106 LYS A N 1
ATOM 784 C CA . LYS A 1 106 ? -42.420 -5.396 40.888 1.00 72.62 106 LYS A CA 1
ATOM 785 C C . LYS A 1 106 ? -42.407 -4.053 41.609 1.00 72.62 106 LYS A C 1
ATOM 787 O O . LYS A 1 106 ? -43.471 -3.543 41.950 1.00 72.62 106 LYS A O 1
ATOM 792 N N . THR A 1 107 ? -41.225 -3.506 41.878 1.00 75.94 107 THR A N 1
ATOM 793 C CA . THR A 1 107 ? -41.054 -2.243 42.592 1.00 75.94 107 THR A CA 1
ATOM 794 C C . THR A 1 107 ? -40.106 -1.324 41.818 1.00 75.94 107 THR A C 1
ATOM 796 O O . THR A 1 107 ? -39.191 -1.805 41.141 1.00 75.94 107 THR A O 1
ATOM 799 N N . PRO A 1 108 ? -40.287 0.006 41.908 1.00 70.50 108 PRO A N 1
ATOM 800 C CA . PRO A 1 108 ? -39.385 0.964 41.265 1.00 70.50 108 PRO A CA 1
ATOM 801 C C . PRO A 1 108 ? -37.951 0.882 41.818 1.00 70.50 108 PRO A C 1
ATOM 803 O O . PRO A 1 108 ? -36.998 1.231 41.124 1.00 70.50 108 PRO A O 1
ATOM 806 N N . GLU A 1 109 ? -37.786 0.377 43.042 1.00 73.25 109 GLU A N 1
ATOM 807 C CA . GLU A 1 109 ? -36.485 0.182 43.687 1.00 73.25 109 GLU A CA 1
ATOM 808 C C . GLU A 1 109 ? -35.713 -1.009 43.101 1.00 73.25 109 GLU A C 1
ATOM 810 O O . GLU A 1 109 ? -34.487 -0.965 42.992 1.00 73.25 109 GLU A O 1
ATOM 815 N N . ASP A 1 110 ? -36.420 -2.054 42.666 1.00 68.88 110 ASP A N 1
ATOM 816 C CA . ASP A 1 110 ? -35.812 -3.216 42.013 1.00 68.88 110 ASP A CA 1
ATOM 817 C C . ASP A 1 110 ? -35.450 -2.928 40.552 1.00 68.88 110 ASP A C 1
ATOM 819 O O . ASP A 1 110 ? -34.405 -3.374 40.077 1.00 68.88 110 ASP A O 1
ATOM 823 N N . ALA A 1 111 ? -36.227 -2.084 39.864 1.00 70.00 111 ALA A N 1
ATOM 824 C CA . ALA A 1 111 ? -35.883 -1.608 38.524 1.00 70.00 111 ALA A CA 1
ATOM 825 C C . ALA A 1 111 ? -34.567 -0.801 38.520 1.00 70.00 111 ALA A C 1
ATOM 827 O O . ALA A 1 111 ? -33.764 -0.918 37.592 1.00 70.00 111 ALA A O 1
ATOM 828 N N . ALA A 1 112 ? -34.297 -0.037 39.587 1.00 74.56 112 ALA A N 1
ATOM 829 C CA . ALA A 1 112 ? -33.057 0.728 39.744 1.00 74.56 112 ALA A CA 1
ATOM 830 C C . ALA A 1 112 ? -31.804 -0.152 39.935 1.00 74.56 112 ALA A C 1
ATOM 832 O O . ALA A 1 112 ? -30.682 0.324 39.744 1.00 74.56 112 ALA A O 1
ATOM 833 N N . LYS A 1 113 ? -31.970 -1.434 40.292 1.00 77.56 113 LYS A N 1
ATOM 834 C CA . LYS A 1 113 ? -30.863 -2.392 40.446 1.00 77.56 113 LYS A CA 1
ATOM 835 C C . LYS A 1 113 ? -30.487 -3.092 39.137 1.00 77.56 113 LYS A C 1
ATOM 837 O O . LYS A 1 113 ? -29.361 -3.559 39.024 1.00 77.56 113 LYS A O 1
ATOM 842 N N . CYS A 1 114 ? -31.358 -3.102 38.125 1.00 73.44 114 CYS A N 1
ATOM 843 C CA . CYS A 1 114 ? -31.141 -3.832 36.867 1.00 73.44 114 CYS A CA 1
ATOM 844 C C . CYS A 1 114 ? -29.914 -3.373 36.047 1.00 73.44 114 CYS A C 1
ATOM 846 O O . CYS A 1 114 ? -29.435 -4.134 35.209 1.00 73.44 114 CYS A O 1
ATOM 848 N N . GLY A 1 115 ? -29.393 -2.160 36.278 1.00 65.81 115 GLY A N 1
ATOM 849 C CA . GLY A 1 115 ? -28.209 -1.611 35.597 1.00 65.81 115 GLY A CA 1
ATOM 850 C C . GLY A 1 115 ? -26.952 -1.487 36.466 1.00 65.81 115 GLY A C 1
ATOM 851 O O . GLY A 1 115 ? -25.960 -0.933 36.001 1.00 65.81 115 GLY A O 1
ATOM 852 N N . LYS A 1 116 ? -26.991 -1.950 37.723 1.00 64.31 116 LYS A N 1
ATOM 853 C CA . LYS A 1 116 ? -25.835 -1.964 38.631 1.00 64.31 116 LYS A CA 1
ATOM 854 C C . LYS A 1 116 ? -25.294 -3.389 38.719 1.00 64.31 116 LYS A C 1
ATOM 856 O O . LYS A 1 116 ? -25.753 -4.162 39.556 1.00 64.31 116 LYS A O 1
ATOM 861 N N . TRP A 1 117 ? -24.338 -3.703 37.855 1.00 57.00 117 TRP A N 1
ATOM 862 C CA . TRP A 1 117 ? -23.504 -4.902 37.931 1.00 57.00 117 TRP A CA 1
ATOM 863 C C . TRP A 1 117 ? -22.050 -4.479 38.094 1.00 57.00 117 TRP A C 1
ATOM 865 O O . TRP A 1 117 ? -21.669 -3.482 37.437 1.00 57.00 117 TRP A O 1
#

Secondary structure (DSSP, 8-state):
--------------SSHHHHHHHHHHHHHHHHHHHHHHHH-GGGB-TTSPBPHHHHHHHHHHHHHHHHHHHHHHHHHTTS----HHHHHHHHHHHHHHHHHHHH-SSHHHHTTTT--

Radius of gyration: 27.65 Å; chains: 1; bounding box: 82×23×67 Å

Foldseek 3Di:
DDDDPPPPDDPPPDCDPPVVLVVLLVLLVVLQVVLVCLVPDQVQADPVRHGHPVNVVSSVCSVVVSVVSVVVSVVVVVVDPPCDPVNVVVVVVLVVQLVVQLVPDPDPVSNVCSPPD

Sequence (117 aa):
MRQARAVSYGQLPLLGNGMLQIIGWLGCLYLVVKALEIIANPAYRDANGMMNTAAIWASLLACFGAIGFALWLAAQGGAFPQKSSAERASDELSASIIRQCIELAKTPEDAAKCGKW